Protein AF-A0A6L8E395-F1 (afdb_monomer)

pLDDT: mean 80.88, std 14.58, range [32.56, 96.19]

Radius of gyration: 16.41 Å; Cα contacts (8 Å, |Δi|>4): 154; chains: 1; bounding box: 42×32×49 Å

Structure (mmCIF, N/CA/C/O backbone):
data_AF-A0A6L8E395-F1
#
_entry.id   AF-A0A6L8E395-F1
#
loop_
_atom_site.group_PDB
_atom_site.id
_atom_site.type_symbol
_atom_site.label_atom_id
_atom_site.label_alt_id
_atom_site.label_comp_id
_atom_site.label_asym_id
_atom_site.label_entity_id
_atom_site.label_seq_id
_atom_site.pdbx_PDB_ins_code
_atom_site.Cartn_x
_atom_site.Cartn_y
_atom_site.Cartn_z
_atom_site.occupancy
_atom_site.B_iso_or_equiv
_atom_site.auth_seq_id
_atom_site.auth_comp_id
_atom_site.auth_asym_id
_atom_site.auth_atom_id
_atom_site.pdbx_PDB_model_num
ATOM 1 N N . PRO A 1 1 ? 27.568 14.672 13.774 1.00 32.56 1 PRO A N 1
ATOM 2 C CA . PRO A 1 1 ? 26.877 13.865 12.741 1.00 32.56 1 PRO A CA 1
ATOM 3 C C . PRO A 1 1 ? 26.449 12.512 13.327 1.00 32.56 1 PRO A C 1
ATOM 5 O O . PRO A 1 1 ? 27.322 11.692 13.601 1.00 32.56 1 PRO A O 1
ATOM 8 N N . PRO A 1 2 ? 25.160 12.290 13.628 1.00 37.56 2 PRO A N 1
ATOM 9 C CA . PRO A 1 2 ? 24.762 11.017 14.197 1.00 37.56 2 PRO A CA 1
ATOM 10 C C . PRO A 1 2 ? 24.833 9.960 13.093 1.00 37.56 2 PRO A C 1
ATOM 12 O O . PRO A 1 2 ? 24.268 10.112 12.010 1.00 37.56 2 PRO A O 1
ATOM 15 N N . THR A 1 3 ? 25.602 8.919 13.366 1.00 42.56 3 THR A N 1
ATOM 16 C CA . THR A 1 3 ? 25.655 7.666 12.623 1.00 42.56 3 THR A CA 1
ATOM 17 C C . THR A 1 3 ? 24.255 7.053 12.607 1.00 42.56 3 THR A C 1
ATOM 19 O O . THR A 1 3 ? 23.791 6.568 13.637 1.00 42.56 3 THR A O 1
ATOM 22 N N . ARG A 1 4 ? 23.561 7.139 11.464 1.00 47.88 4 ARG A N 1
ATOM 23 C CA . ARG A 1 4 ? 22.271 6.477 11.228 1.00 47.88 4 ARG A CA 1
ATOM 24 C C . ARG A 1 4 ? 22.486 4.966 11.262 1.00 47.88 4 ARG A C 1
ATOM 26 O O . ARG A 1 4 ? 23.196 4.424 10.417 1.00 47.88 4 ARG A O 1
ATOM 33 N N . ASP A 1 5 ? 21.910 4.308 12.257 1.00 45.28 5 ASP A N 1
ATOM 34 C CA . ASP A 1 5 ? 21.864 2.854 12.336 1.00 45.28 5 ASP A CA 1
ATOM 35 C C . ASP A 1 5 ? 20.868 2.336 11.283 1.00 45.28 5 ASP A C 1
ATOM 37 O O . ASP A 1 5 ? 19.660 2.347 11.485 1.00 45.28 5 ASP A O 1
ATOM 41 N N . ASN A 1 6 ? 21.388 1.953 10.114 1.00 52.19 6 ASN A N 1
ATOM 42 C CA . ASN A 1 6 ? 20.627 1.398 8.986 1.00 52.19 6 ASN A CA 1
ATOM 43 C C . ASN A 1 6 ? 20.536 -0.142 9.047 1.00 52.19 6 ASN A C 1
ATOM 45 O O . ASN A 1 6 ? 20.296 -0.786 8.025 1.00 52.19 6 ASN A O 1
ATOM 49 N N . SER A 1 7 ? 20.799 -0.776 10.194 1.00 54.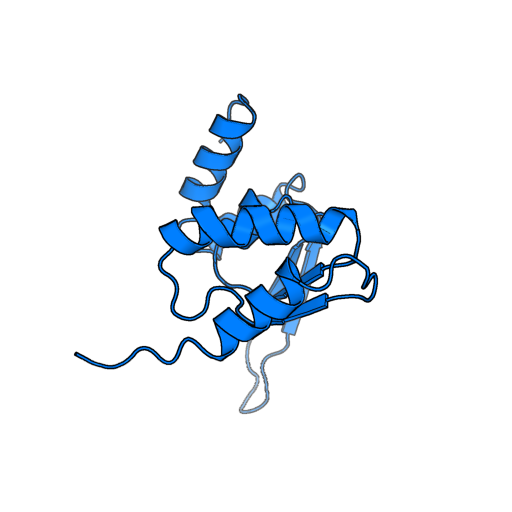97 7 SER A N 1
ATOM 50 C CA . SER A 1 7 ? 20.919 -2.240 10.289 1.00 54.97 7 SER A CA 1
ATOM 51 C C . SER A 1 7 ? 19.643 -2.993 9.892 1.00 54.97 7 SER A C 1
ATOM 53 O O . SER A 1 7 ? 19.741 -3.995 9.181 1.00 54.97 7 SER A O 1
ATOM 55 N N . PHE A 1 8 ? 18.459 -2.493 10.261 1.00 53.94 8 PHE A N 1
ATOM 56 C CA . PHE A 1 8 ? 17.179 -3.142 9.948 1.00 53.94 8 PHE A CA 1
ATOM 57 C C . PHE A 1 8 ? 16.787 -3.000 8.472 1.00 53.94 8 PHE A C 1
ATOM 59 O O . PHE A 1 8 ? 16.450 -3.986 7.817 1.00 53.94 8 PHE A O 1
ATOM 66 N N . VAL A 1 9 ? 16.940 -1.798 7.907 1.00 56.72 9 VAL A N 1
ATOM 67 C CA . VAL A 1 9 ? 16.736 -1.547 6.472 1.00 56.72 9 VAL A CA 1
ATOM 68 C C . VAL A 1 9 ? 17.712 -2.391 5.655 1.00 56.72 9 VAL A C 1
ATOM 70 O O . VAL A 1 9 ? 17.297 -3.125 4.765 1.00 56.72 9 VAL A O 1
ATOM 73 N N . ASN A 1 10 ? 18.997 -2.403 6.018 1.00 58.06 10 ASN A N 1
ATOM 74 C CA . ASN A 1 10 ? 19.994 -3.247 5.359 1.00 58.06 10 ASN A CA 1
ATOM 75 C C . ASN A 1 10 ? 19.679 -4.744 5.480 1.00 58.06 10 ASN A C 1
ATOM 77 O O . ASN A 1 10 ? 20.019 -5.502 4.574 1.00 58.06 10 ASN A O 1
ATOM 81 N N . HIS A 1 11 ? 19.055 -5.190 6.572 1.00 62.44 11 HIS A N 1
ATOM 82 C CA . HIS A 1 11 ? 18.594 -6.569 6.714 1.00 62.44 11 HIS A CA 1
ATOM 83 C C . HIS A 1 11 ? 17.424 -6.866 5.769 1.00 62.44 11 HIS A C 1
ATOM 85 O O . HIS A 1 11 ? 17.476 -7.853 5.042 1.00 62.44 11 HIS A O 1
ATOM 91 N N . CYS A 1 12 ? 16.430 -5.979 5.695 1.00 59.31 12 CYS A N 1
ATOM 92 C CA . CYS A 1 12 ? 15.301 -6.111 4.775 1.00 59.31 12 CYS A CA 1
ATOM 93 C C . CYS A 1 12 ? 15.763 -6.113 3.315 1.00 59.31 12 CYS A C 1
ATOM 95 O O . CYS A 1 12 ? 15.402 -7.018 2.569 1.00 59.31 12 CYS A O 1
ATOM 97 N N . TYR A 1 13 ? 16.635 -5.175 2.930 1.00 61.94 13 TYR A N 1
ATOM 98 C CA . TYR A 1 13 ? 17.270 -5.154 1.610 1.00 61.94 13 TYR A CA 1
ATOM 99 C C . TYR A 1 13 ? 18.037 -6.438 1.332 1.00 61.94 13 TYR A C 1
ATOM 101 O O . TYR A 1 13 ? 17.946 -6.970 0.236 1.00 61.94 13 TYR A O 1
ATOM 109 N N . ARG A 1 14 ? 18.778 -6.968 2.308 1.00 60.22 14 ARG A N 1
ATOM 110 C CA . ARG A 1 14 ? 19.539 -8.208 2.136 1.00 60.22 14 ARG A CA 1
ATOM 111 C C . ARG A 1 14 ? 18.618 -9.407 1.904 1.00 60.22 14 ARG A C 1
ATOM 113 O O . ARG A 1 14 ? 18.845 -10.152 0.961 1.00 60.22 14 ARG A O 1
ATOM 120 N N . THR A 1 15 ? 17.566 -9.557 2.701 1.00 61.16 15 THR A N 1
ATOM 121 C CA . THR A 1 15 ? 16.565 -10.628 2.549 1.00 61.16 15 THR A CA 1
ATOM 122 C C . THR A 1 15 ? 15.751 -10.482 1.256 1.00 61.16 15 THR A C 1
ATOM 124 O O . THR A 1 15 ? 15.315 -11.463 0.651 1.00 61.16 15 THR A O 1
ATOM 127 N N . LEU A 1 16 ? 15.530 -9.249 0.804 1.00 62.22 16 LEU A N 1
ATOM 128 C CA . LEU A 1 16 ? 14.786 -8.964 -0.419 1.00 62.22 16 LEU A CA 1
ATOM 129 C C . LEU A 1 16 ? 15.627 -9.129 -1.688 1.00 62.22 16 LEU A C 1
ATOM 131 O O . LEU A 1 16 ? 15.119 -9.672 -2.664 1.00 62.22 16 LEU A O 1
ATOM 135 N N . ALA A 1 17 ? 16.880 -8.674 -1.666 1.00 60.22 17 ALA A N 1
ATOM 136 C CA . ALA A 1 17 ? 17.750 -8.570 -2.835 1.00 60.22 17 ALA A CA 1
ATOM 137 C C . ALA A 1 17 ? 18.743 -9.730 -2.998 1.00 60.22 17 ALA A C 1
ATOM 139 O O . ALA A 1 17 ? 19.290 -9.880 -4.085 1.00 60.22 17 ALA A O 1
ATOM 140 N N . LEU A 1 18 ? 19.026 -10.518 -1.951 1.00 56.47 18 LEU A N 1
ATOM 141 C CA . LEU A 1 18 ? 19.954 -11.658 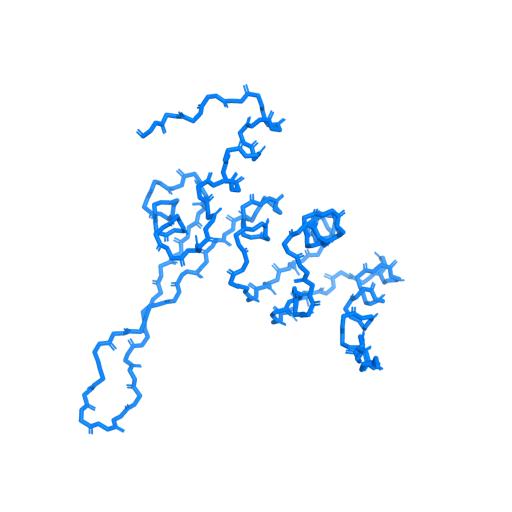-2.046 1.00 56.47 18 LEU A CA 1
ATOM 142 C C . LEU A 1 18 ? 19.265 -13.025 -2.060 1.00 56.47 18 LEU A C 1
ATOM 144 O O . LEU A 1 18 ? 19.916 -14.005 -2.406 1.00 56.47 18 LEU A O 1
ATOM 148 N N . ASP A 1 19 ? 17.985 -13.101 -1.694 1.00 64.38 19 ASP A N 1
ATOM 149 C CA . ASP A 1 19 ? 17.260 -14.368 -1.539 1.00 64.38 19 ASP A CA 1
ATOM 150 C C . ASP A 1 19 ? 16.232 -14.538 -2.668 1.00 64.38 19 ASP A C 1
ATOM 152 O O . ASP A 1 19 ? 15.016 -14.450 -2.464 1.00 64.38 19 ASP A O 1
ATOM 156 N N . ASP A 1 20 ? 16.727 -14.665 -3.903 1.00 63.47 20 ASP A N 1
ATOM 157 C CA . ASP A 1 20 ? 15.894 -14.812 -5.108 1.00 63.47 20 ASP A CA 1
ATOM 158 C C . ASP A 1 20 ? 15.230 -16.190 -5.232 1.00 63.47 20 ASP A C 1
ATOM 160 O O . ASP A 1 20 ? 14.159 -16.283 -5.832 1.00 63.47 20 ASP A O 1
ATOM 164 N N . ASP A 1 21 ? 15.781 -17.212 -4.574 1.00 68.31 21 ASP A N 1
ATOM 165 C CA . ASP A 1 21 ? 15.241 -18.579 -4.568 1.00 68.31 21 ASP A CA 1
ATOM 166 C C . ASP A 1 21 ? 14.256 -18.854 -3.409 1.00 68.31 21 ASP A C 1
ATOM 168 O O . ASP A 1 21 ? 13.663 -19.930 -3.352 1.00 68.31 21 ASP A O 1
ATOM 172 N N . ASP A 1 22 ? 14.055 -17.906 -2.484 1.00 73.69 22 ASP A N 1
ATOM 173 C CA . ASP A 1 22 ? 13.110 -18.059 -1.366 1.00 73.69 22 ASP A CA 1
ATOM 174 C C . ASP A 1 22 ? 11.699 -17.582 -1.756 1.00 73.69 22 ASP A C 1
ATOM 176 O O . ASP A 1 22 ? 11.457 -16.386 -1.962 1.00 73.69 22 ASP A O 1
ATOM 180 N N . ASP A 1 23 ? 10.757 -18.519 -1.847 1.00 81.94 23 ASP A N 1
ATOM 181 C CA . ASP A 1 23 ? 9.354 -18.303 -2.215 1.00 81.94 23 ASP A CA 1
ATOM 182 C C . ASP A 1 23 ? 8.418 -18.135 -1.004 1.00 81.94 23 ASP A C 1
ATOM 184 O O . ASP A 1 23 ? 7.214 -17.893 -1.161 1.00 81.94 23 ASP A O 1
ATOM 188 N N . ARG A 1 24 ? 8.953 -18.222 0.221 1.00 87.25 24 ARG A N 1
ATOM 189 C CA . ARG A 1 24 ? 8.150 -18.125 1.442 1.00 87.25 24 ARG A CA 1
ATOM 190 C C . ARG A 1 24 ? 7.514 -16.737 1.590 1.00 87.25 24 ARG A C 1
ATOM 192 O O . ARG A 1 24 ? 8.104 -15.734 1.173 1.00 87.25 24 ARG A O 1
ATOM 199 N N . PRO A 1 25 ? 6.333 -16.646 2.238 1.00 90.25 25 PRO A N 1
ATOM 200 C CA . PRO A 1 25 ? 5.696 -15.366 2.513 1.00 90.25 25 PRO A CA 1
ATOM 201 C C . PRO A 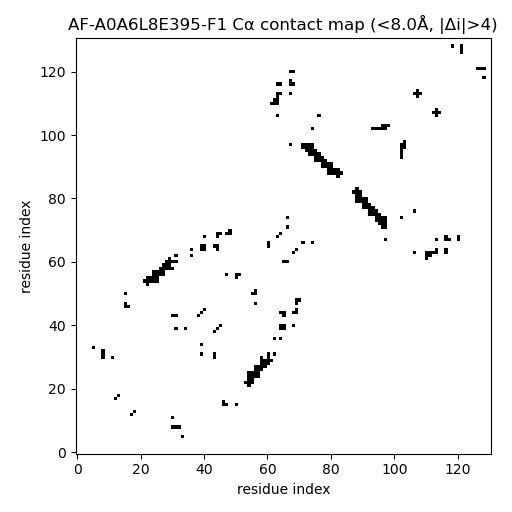1 25 ? 6.612 -14.431 3.305 1.00 90.25 25 PRO A C 1
ATOM 203 O O . PRO A 1 25 ? 7.152 -14.804 4.348 1.00 90.25 25 PRO A O 1
ATOM 206 N N . LEU A 1 26 ? 6.743 -13.198 2.827 1.00 89.81 26 LEU A N 1
ATOM 207 C CA . LEU A 1 26 ? 7.451 -12.130 3.513 1.00 89.81 26 LEU A CA 1
ATOM 208 C C . LEU A 1 26 ? 6.447 -11.270 4.277 1.00 89.81 26 LEU A C 1
ATOM 210 O O . LEU A 1 26 ? 5.550 -10.689 3.669 1.00 89.81 26 LEU A O 1
ATOM 214 N N . VAL A 1 27 ? 6.628 -11.153 5.591 1.00 91.62 27 VAL A N 1
ATOM 215 C CA . VAL A 1 27 ? 5.877 -10.218 6.436 1.00 91.62 27 VAL A CA 1
ATOM 216 C C . VAL A 1 27 ? 6.839 -9.156 6.947 1.00 91.62 27 VAL A C 1
ATOM 218 O O . VAL A 1 27 ? 7.843 -9.496 7.571 1.00 91.62 27 VAL A O 1
ATOM 221 N N . ILE A 1 28 ? 6.553 -7.887 6.669 1.00 89.69 28 ILE A N 1
ATOM 222 C CA . ILE A 1 28 ? 7.426 -6.768 7.026 1.00 89.69 28 ILE A CA 1
ATOM 223 C C . ILE A 1 28 ? 6.623 -5.611 7.620 1.00 89.69 28 ILE A C 1
ATOM 225 O O . ILE A 1 28 ? 5.560 -5.255 7.114 1.00 89.69 28 ILE A O 1
ATOM 229 N N . ASP A 1 29 ? 7.134 -5.030 8.697 1.00 91.12 29 ASP A N 1
ATOM 230 C CA . ASP A 1 29 ? 6.546 -3.867 9.357 1.00 91.12 29 ASP A CA 1
ATOM 231 C C . ASP A 1 29 ? 7.477 -2.671 9.167 1.00 91.12 29 ASP A C 1
ATOM 233 O O . ASP A 1 29 ? 8.685 -2.798 9.366 1.00 91.12 29 ASP A O 1
ATOM 237 N N . GLN A 1 30 ? 6.916 -1.552 8.714 1.00 91.31 30 GLN A N 1
ATOM 238 C CA . GLN A 1 30 ? 7.612 -0.291 8.459 1.00 91.31 30 GLN A CA 1
ATOM 239 C C . GLN A 1 30 ? 8.921 -0.443 7.657 1.00 91.31 30 GLN A C 1
ATOM 241 O O . GLN A 1 30 ? 9.972 0.032 8.089 1.00 91.31 30 GLN A O 1
ATOM 246 N N . PRO A 1 31 ? 8.902 -1.059 6.456 1.00 89.94 31 PRO A N 1
ATOM 247 C CA . PRO A 1 31 ? 10.107 -1.172 5.628 1.00 89.94 31 PRO A CA 1
ATOM 248 C C . PRO A 1 31 ? 10.741 0.183 5.264 1.00 89.94 31 PRO A C 1
ATOM 250 O O . PRO A 1 31 ? 11.918 0.236 4.920 1.00 89.94 31 PRO A O 1
ATOM 253 N N . GLU A 1 32 ? 9.963 1.265 5.320 1.00 90.62 32 GLU A N 1
ATOM 254 C CA . GLU A 1 32 ? 10.373 2.644 5.059 1.00 90.62 32 GLU A CA 1
ATOM 255 C C . GLU A 1 32 ? 11.102 3.342 6.214 1.00 90.62 32 GLU A C 1
ATOM 257 O O . GLU A 1 32 ? 11.481 4.506 6.063 1.00 90.62 32 GLU A O 1
ATOM 262 N N . GLU A 1 33 ? 11.239 2.708 7.380 1.00 88.25 33 GLU A N 1
ATOM 263 C CA . GLU A 1 33 ? 11.759 3.379 8.569 1.00 88.25 33 GLU A CA 1
ATOM 264 C C . GLU A 1 33 ? 13.118 4.047 8.284 1.00 88.25 33 GLU A C 1
ATOM 266 O O . GLU A 1 33 ? 14.024 3.450 7.704 1.00 88.25 33 GLU A O 1
ATOM 271 N N . ASN A 1 34 ? 13.270 5.307 8.703 1.00 84.56 34 ASN A N 1
ATOM 272 C CA . ASN A 1 34 ? 14.471 6.132 8.501 1.00 84.56 34 ASN A CA 1
ATOM 273 C C . ASN A 1 34 ? 14.785 6.547 7.047 1.00 84.56 34 ASN A C 1
ATOM 275 O O . ASN A 1 34 ? 15.801 7.218 6.823 1.00 84.56 34 ASN A O 1
ATOM 279 N N . LEU A 1 35 ? 13.920 6.229 6.078 1.00 85.19 35 LEU A N 1
ATOM 280 C CA . LEU A 1 35 ? 14.023 6.697 4.695 1.00 85.19 35 LEU A CA 1
ATOM 281 C C . LEU A 1 35 ? 13.113 7.903 4.448 1.00 85.19 35 LEU A C 1
ATOM 283 O O . LEU A 1 35 ? 11.993 7.992 4.950 1.00 85.19 35 LEU A O 1
ATOM 287 N N . ASP A 1 36 ? 13.593 8.854 3.649 1.00 86.50 36 ASP A N 1
ATOM 288 C CA . ASP A 1 36 ? 12.745 9.937 3.163 1.00 86.50 36 ASP A CA 1
ATOM 289 C C . ASP A 1 36 ? 11.802 9.433 2.046 1.00 86.50 36 ASP A C 1
ATOM 291 O O . ASP A 1 36 ? 12.091 8.424 1.392 1.00 86.50 36 ASP A O 1
ATOM 295 N N . PRO A 1 37 ? 10.673 10.120 1.782 1.00 82.31 37 PRO A N 1
ATOM 296 C CA . PRO A 1 37 ? 9.685 9.654 0.809 1.00 82.31 37 PRO A CA 1
ATOM 297 C C . PRO A 1 37 ? 10.221 9.423 -0.610 1.00 82.31 37 PRO A C 1
ATOM 299 O O . PRO A 1 37 ? 9.649 8.593 -1.321 1.00 82.31 37 PRO A O 1
ATOM 302 N N . GLN A 1 38 ? 11.273 10.141 -1.026 1.00 85.44 38 GLN A N 1
ATOM 303 C CA . GLN A 1 38 ? 11.881 9.973 -2.346 1.00 85.44 38 GLN A CA 1
ATOM 304 C C . GLN A 1 38 ? 12.675 8.665 -2.396 1.00 85.44 38 GLN A C 1
ATOM 306 O O . GLN A 1 38 ? 12.438 7.855 -3.285 1.00 85.44 38 GLN A O 1
ATOM 311 N N . SER A 1 39 ? 13.514 8.406 -1.390 1.00 87.56 39 SER A N 1
ATOM 312 C CA . SER A 1 39 ? 14.263 7.145 -1.267 1.00 87.56 39 SER A CA 1
ATOM 313 C C . SER A 1 39 ? 13.335 5.922 -1.214 1.00 87.56 39 SER A C 1
ATOM 315 O O . SER A 1 39 ? 13.589 4.906 -1.858 1.00 87.56 39 SER A O 1
ATOM 317 N N . VAL A 1 40 ? 12.197 6.027 -0.517 1.00 88.75 40 VAL A N 1
ATOM 318 C CA . VAL A 1 40 ? 11.173 4.964 -0.506 1.00 88.75 40 VAL A CA 1
ATOM 319 C C . VAL A 1 40 ? 10.631 4.685 -1.910 1.00 88.75 40 VAL A C 1
ATOM 321 O O . VAL A 1 40 ? 10.456 3.527 -2.290 1.00 88.75 40 VAL A O 1
ATOM 324 N N . PHE A 1 41 ? 10.347 5.735 -2.682 1.00 87.94 41 PHE A N 1
ATOM 325 C CA . PHE A 1 41 ? 9.835 5.590 -4.041 1.00 87.94 41 PHE A CA 1
ATOM 326 C C . PHE A 1 41 ? 10.888 5.018 -4.997 1.00 87.94 41 PHE A C 1
ATOM 328 O O . PHE A 1 41 ? 10.573 4.116 -5.770 1.00 87.94 41 PHE A O 1
ATOM 335 N N . ASP A 1 42 ? 12.120 5.519 -4.941 1.00 87.62 42 ASP A N 1
ATOM 336 C CA . ASP A 1 42 ? 13.168 5.153 -5.894 1.00 87.62 42 ASP A CA 1
ATOM 337 C C . ASP A 1 42 ? 13.753 3.761 -5.626 1.00 87.62 42 ASP A C 1
ATOM 339 O O . ASP A 1 42 ? 14.121 3.062 -6.570 1.00 87.62 42 ASP A O 1
ATOM 343 N N . GLU A 1 43 ? 13.818 3.332 -4.363 1.00 87.44 43 GLU A N 1
ATOM 344 C CA . GLU A 1 43 ? 14.511 2.095 -4.000 1.00 87.44 43 GLU A CA 1
ATOM 345 C C . GLU A 1 43 ? 13.572 0.971 -3.542 1.00 87.44 43 GLU A C 1
ATOM 347 O O . GLU A 1 43 ? 13.642 -0.143 -4.064 1.00 87.44 43 GLU A O 1
ATOM 352 N N . LEU A 1 44 ? 12.658 1.237 -2.602 1.00 90.19 44 LEU A N 1
ATOM 353 C CA . LEU A 1 44 ? 11.815 0.181 -2.026 1.00 90.19 44 LEU A CA 1
ATOM 354 C C . LEU A 1 44 ? 10.688 -0.257 -2.962 1.00 90.19 44 LEU A C 1
ATOM 356 O O . LEU A 1 44 ? 10.400 -1.452 -3.056 1.00 90.19 44 LEU A O 1
ATOM 360 N N . VAL A 1 45 ? 10.042 0.682 -3.662 1.00 91.38 45 VAL A N 1
ATOM 361 C CA . VAL A 1 45 ? 8.927 0.352 -4.565 1.00 91.38 45 VAL A CA 1
ATOM 362 C C . VAL A 1 45 ? 9.343 -0.670 -5.636 1.00 91.38 45 VAL A C 1
ATOM 364 O O . VAL A 1 45 ? 8.633 -1.673 -5.770 1.00 91.38 45 VAL A O 1
ATOM 367 N N . PRO A 1 46 ? 10.467 -0.508 -6.369 1.00 90.31 46 PRO A N 1
ATOM 368 C CA . PRO A 1 46 ? 10.923 -1.517 -7.326 1.00 90.31 46 PRO A CA 1
ATOM 369 C C . PRO A 1 46 ? 11.195 -2.880 -6.686 1.00 90.31 46 PRO A C 1
ATOM 371 O O . PRO A 1 46 ? 10.790 -3.902 -7.240 1.00 90.31 46 PRO A O 1
ATOM 374 N N . ILE A 1 47 ? 11.828 -2.901 -5.508 1.00 89.00 47 ILE A N 1
ATOM 375 C CA . ILE A 1 47 ? 12.181 -4.137 -4.799 1.00 89.00 47 ILE A CA 1
ATOM 376 C C . ILE A 1 47 ? 10.922 -4.922 -4.421 1.00 89.00 47 ILE A C 1
ATOM 378 O O . ILE A 1 47 ? 10.824 -6.112 -4.722 1.00 89.00 47 ILE A O 1
ATOM 382 N N . PHE A 1 48 ? 9.933 -4.269 -3.807 1.00 90.94 48 PHE A N 1
ATOM 383 C CA . PHE A 1 48 ? 8.686 -4.938 -3.432 1.00 90.94 48 PHE A CA 1
ATOM 384 C C . PHE A 1 48 ? 7.862 -5.352 -4.647 1.00 90.94 48 PHE A C 1
ATOM 386 O O . PHE A 1 48 ? 7.294 -6.443 -4.642 1.00 90.94 48 PHE A O 1
ATOM 393 N N . THR A 1 49 ? 7.848 -4.530 -5.701 1.00 90.81 49 THR A N 1
ATOM 394 C CA . THR A 1 49 ? 7.170 -4.866 -6.962 1.00 90.81 49 THR A CA 1
ATOM 395 C C . THR A 1 49 ? 7.778 -6.118 -7.593 1.00 90.81 49 THR A C 1
ATOM 397 O O . THR A 1 49 ? 7.039 -6.974 -8.064 1.00 90.81 49 THR A O 1
ATOM 400 N N . ALA A 1 50 ? 9.105 -6.274 -7.561 1.00 88.81 50 ALA A N 1
ATOM 401 C CA . ALA A 1 50 ? 9.769 -7.486 -8.030 1.00 88.81 50 ALA A CA 1
ATOM 402 C C . ALA A 1 50 ? 9.469 -8.685 -7.112 1.00 88.81 50 ALA A C 1
ATOM 404 O O . ALA A 1 50 ? 9.036 -9.737 -7.585 1.00 88.81 50 ALA A O 1
ATOM 405 N N . ALA A 1 51 ? 9.620 -8.519 -5.795 1.00 88.88 51 ALA A N 1
ATOM 406 C CA . ALA A 1 51 ? 9.400 -9.584 -4.818 1.00 88.88 51 ALA A CA 1
ATOM 407 C C . ALA A 1 51 ? 7.976 -10.164 -4.877 1.00 88.88 51 ALA A C 1
ATOM 409 O O . ALA A 1 51 ? 7.818 -11.386 -4.847 1.00 88.88 51 ALA A O 1
ATOM 410 N N . LYS A 1 52 ? 6.944 -9.319 -5.033 1.00 89.88 52 LYS A N 1
ATOM 411 C CA . LYS A 1 52 ? 5.545 -9.775 -5.084 1.00 89.88 52 LYS A CA 1
ATOM 412 C C . LYS A 1 52 ? 5.199 -10.628 -6.310 1.00 89.88 52 LYS A C 1
ATOM 414 O O . LYS A 1 52 ? 4.165 -11.285 -6.312 1.00 89.88 52 LYS A O 1
ATOM 419 N N . THR A 1 53 ? 6.036 -10.626 -7.354 1.00 90.44 53 THR A N 1
ATOM 420 C CA . THR A 1 53 ? 5.826 -11.486 -8.536 1.00 90.44 53 THR A CA 1
ATOM 421 C C . THR A 1 53 ? 6.220 -12.941 -8.297 1.00 90.44 53 THR A C 1
ATOM 423 O O . THR A 1 53 ? 5.758 -13.815 -9.028 1.00 90.44 53 THR A O 1
ATOM 426 N N . ARG A 1 54 ? 7.050 -13.206 -7.278 1.00 88.19 54 ARG A N 1
ATOM 427 C CA . ARG A 1 54 ? 7.557 -14.549 -6.952 1.00 88.19 54 ARG A CA 1
ATOM 428 C C . ARG A 1 54 ? 7.079 -15.095 -5.609 1.00 88.19 54 ARG A C 1
ATOM 430 O O . ARG A 1 54 ? 6.957 -16.304 -5.472 1.00 88.19 54 ARG A O 1
ATOM 437 N N . ARG A 1 55 ? 6.806 -14.230 -4.627 1.00 90.06 55 ARG A N 1
ATOM 438 C CA . ARG A 1 55 ? 6.370 -14.615 -3.274 1.00 90.06 55 ARG A CA 1
ATOM 4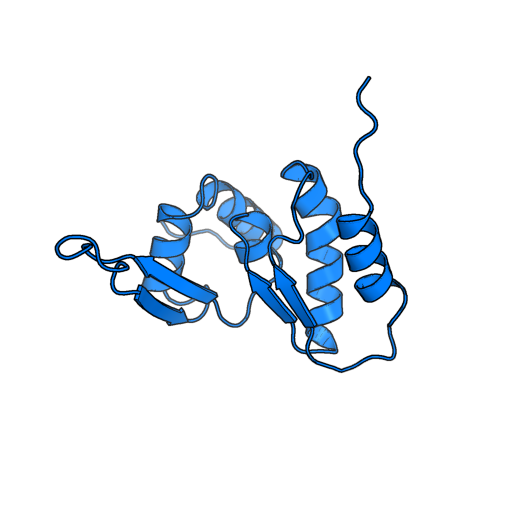39 C C . ARG A 1 55 ? 5.281 -13.691 -2.753 1.00 90.06 55 ARG A C 1
ATOM 441 O O . ARG A 1 55 ? 5.173 -12.545 -3.180 1.00 90.06 55 ARG A O 1
ATOM 448 N N . GLN A 1 56 ? 4.497 -14.164 -1.789 1.00 93.31 56 GLN A N 1
ATOM 449 C CA . GLN A 1 56 ? 3.524 -13.311 -1.109 1.00 93.31 56 GLN A CA 1
ATOM 450 C C . GLN A 1 56 ? 4.249 -12.279 -0.235 1.00 93.31 56 GLN A C 1
ATOM 452 O O . GLN A 1 56 ? 5.110 -12.641 0.564 1.00 93.31 56 GLN A O 1
ATOM 457 N N . VAL A 1 57 ? 3.876 -11.005 -0.361 1.00 93.31 57 VAL A N 1
ATOM 458 C CA . VAL A 1 57 ? 4.392 -9.912 0.473 1.00 93.31 57 VAL A CA 1
ATOM 459 C C . VAL A 1 57 ? 3.234 -9.314 1.264 1.00 93.31 57 VAL A C 1
ATOM 461 O O . VAL A 1 57 ? 2.26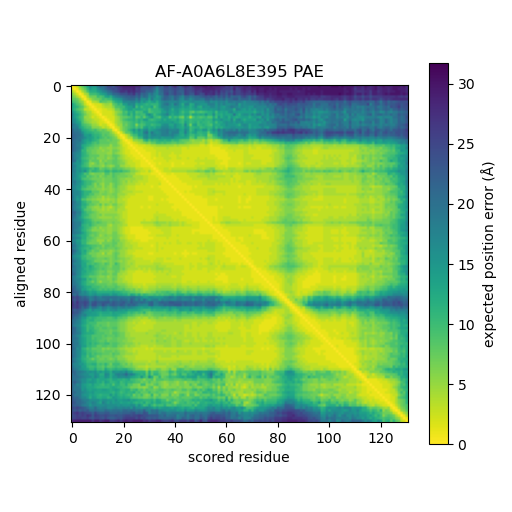0 -8.839 0.684 1.00 93.31 57 VAL A O 1
ATOM 464 N N . VAL A 1 58 ? 3.346 -9.334 2.589 1.00 95.06 58 VAL A N 1
ATOM 465 C CA . VAL A 1 58 ? 2.440 -8.660 3.519 1.00 95.06 58 VAL A CA 1
ATOM 466 C C . VAL A 1 58 ? 3.229 -7.563 4.209 1.00 95.06 58 VAL A C 1
ATOM 468 O O . VAL A 1 58 ? 4.227 -7.829 4.875 1.00 95.06 58 VAL A O 1
ATOM 471 N N . MET A 1 59 ? 2.791 -6.325 4.037 1.00 94.00 59 MET A N 1
ATOM 472 C CA . MET A 1 59 ? 3.505 -5.166 4.547 1.00 94.00 59 MET A CA 1
ATOM 473 C C . MET A 1 59 ? 2.589 -4.265 5.363 1.00 94.00 59 MET A C 1
ATOM 475 O O . MET A 1 59 ? 1.471 -3.963 4.947 1.00 94.00 59 MET A O 1
ATOM 479 N N . VAL A 1 60 ? 3.083 -3.833 6.519 1.00 94.62 60 VAL A N 1
ATOM 480 C CA . VAL A 1 60 ? 2.454 -2.812 7.356 1.00 94.62 60 VAL A CA 1
ATOM 481 C C . VAL A 1 60 ? 3.226 -1.520 7.137 1.00 94.62 60 VAL A C 1
ATOM 483 O O . VAL A 1 60 ? 4.439 -1.473 7.311 1.00 94.62 60 VAL A O 1
ATOM 486 N N . THR A 1 61 ? 2.542 -0.483 6.668 1.00 92.56 61 THR A N 1
ATOM 487 C CA . THR A 1 61 ? 3.178 0.781 6.294 1.00 92.56 61 THR A CA 1
ATOM 488 C C . THR A 1 61 ? 2.203 1.934 6.470 1.00 92.56 61 THR A C 1
ATOM 490 O O . THR A 1 61 ? 0.988 1.769 6.349 1.00 92.56 61 THR A O 1
ATOM 493 N N . HIS A 1 62 ? 2.754 3.113 6.735 1.00 90.81 62 HIS A N 1
ATOM 494 C CA . HIS A 1 62 ? 2.027 4.381 6.726 1.00 90.81 62 HIS A CA 1
ATOM 495 C C . HIS A 1 62 ? 2.458 5.266 5.546 1.00 90.81 62 HIS A C 1
ATOM 497 O O . HIS A 1 62 ? 2.046 6.421 5.445 1.00 90.81 62 HIS A O 1
ATOM 503 N N . ASN A 1 63 ? 3.289 4.742 4.639 1.00 90.00 63 ASN A N 1
ATOM 504 C CA . ASN A 1 63 ? 3.822 5.494 3.517 1.00 90.00 63 ASN A CA 1
ATOM 505 C C . ASN A 1 63 ? 2.941 5.322 2.262 1.00 90.00 63 ASN A C 1
ATOM 507 O O . ASN A 1 63 ? 2.837 4.211 1.726 1.00 90.00 63 ASN A O 1
ATOM 511 N N . PRO A 1 64 ? 2.355 6.407 1.716 1.00 89.12 64 PRO A N 1
ATOM 512 C CA . PRO A 1 64 ? 1.506 6.325 0.528 1.00 89.12 64 PRO A CA 1
ATOM 513 C C . PRO A 1 64 ? 2.241 5.805 -0.707 1.00 89.12 64 PRO A C 1
ATOM 515 O O . PRO A 1 64 ? 1.614 5.176 -1.557 1.00 89.12 64 PRO A O 1
ATOM 518 N N . ASN A 1 65 ? 3.557 6.020 -0.825 1.00 89.88 65 ASN A N 1
ATOM 519 C CA . ASN A 1 65 ? 4.310 5.529 -1.976 1.00 89.88 65 ASN A CA 1
ATOM 520 C C . ASN A 1 65 ? 4.338 4.002 -2.008 1.00 89.88 65 ASN A C 1
ATOM 522 O O . ASN A 1 65 ? 4.197 3.424 -3.083 1.00 89.88 65 ASN A O 1
ATOM 526 N N . LEU A 1 66 ? 4.449 3.350 -0.852 1.00 91.75 66 LEU A N 1
ATOM 527 C CA . LEU A 1 66 ? 4.417 1.896 -0.773 1.00 91.75 66 LEU A CA 1
ATOM 528 C C . LEU A 1 66 ? 3.016 1.351 -1.027 1.00 91.75 66 LEU A C 1
ATOM 530 O O . LEU A 1 66 ? 2.870 0.428 -1.817 1.00 91.75 66 LEU A O 1
ATOM 534 N N . VAL A 1 67 ? 1.977 1.955 -0.451 1.00 91.19 67 VAL A N 1
ATOM 535 C CA . VAL A 1 67 ? 0.591 1.499 -0.656 1.00 91.19 67 VAL A CA 1
ATOM 536 C C . VAL A 1 67 ? 0.144 1.662 -2.113 1.00 91.19 67 VAL A C 1
ATOM 538 O O . VAL A 1 67 ? -0.513 0.783 -2.668 1.00 91.19 67 VAL A O 1
ATOM 541 N N . ILE A 1 68 ? 0.503 2.777 -2.754 1.00 89.50 68 ILE A N 1
ATOM 542 C CA . ILE A 1 68 ? -0.029 3.148 -4.071 1.00 89.50 68 ILE A CA 1
ATOM 543 C C . ILE A 1 68 ? 0.871 2.676 -5.213 1.00 89.50 68 ILE A C 1
ATOM 545 O O . ILE A 1 68 ? 0.353 2.261 -6.248 1.00 89.50 68 ILE A O 1
ATOM 549 N N . ASN A 1 69 ? 2.201 2.730 -5.080 1.00 89.69 69 ASN A N 1
ATOM 550 C CA . ASN A 1 69 ? 3.100 2.514 -6.223 1.00 89.69 69 ASN A CA 1
ATOM 551 C C . ASN A 1 69 ? 3.650 1.090 -6.352 1.00 89.69 69 ASN A C 1
ATOM 553 O O . ASN A 1 69 ? 4.176 0.780 -7.423 1.00 89.69 69 ASN A O 1
ATOM 557 N N . THR A 1 70 ? 3.469 0.233 -5.339 1.00 87.94 70 THR A N 1
ATOM 558 C CA . THR A 1 70 ? 3.826 -1.204 -5.385 1.00 87.94 70 THR A CA 1
ATOM 559 C C . THR A 1 70 ? 2.763 -2.082 -6.052 1.00 87.94 70 THR A C 1
ATOM 561 O O . THR A 1 70 ? 2.907 -3.303 -6.095 1.00 87.94 70 THR A O 1
ATOM 564 N N . ASP A 1 71 ? 1.685 -1.476 -6.567 1.00 86.50 71 ASP A N 1
ATOM 565 C CA . ASP A 1 71 ? 0.558 -2.201 -7.161 1.00 86.50 71 ASP A CA 1
ATOM 566 C C . ASP A 1 71 ? -0.061 -3.218 -6.183 1.00 86.50 71 ASP A C 1
ATOM 568 O O . ASP A 1 71 ? -0.308 -4.358 -6.560 1.00 86.50 71 ASP A O 1
ATOM 572 N N . ALA A 1 72 ? -0.288 -2.839 -4.919 1.00 90.06 72 ALA A N 1
ATOM 573 C CA . ALA A 1 72 ? -0.861 -3.730 -3.906 1.00 90.06 72 ALA A CA 1
ATOM 574 C C . ALA A 1 72 ? -2.172 -4.390 -4.384 1.00 90.06 72 ALA A C 1
ATOM 576 O O . ALA A 1 72 ? -3.117 -3.699 -4.774 1.00 90.06 72 ALA A O 1
ATOM 577 N N . ASP A 1 73 ? -2.233 -5.727 -4.330 1.00 91.88 73 ASP A N 1
ATOM 578 C CA . ASP A 1 73 ? -3.409 -6.494 -4.781 1.00 91.88 73 ASP A CA 1
ATOM 579 C C . ASP A 1 73 ? -4.576 -6.360 -3.796 1.00 91.88 73 ASP A C 1
ATOM 581 O O . ASP A 1 73 ? -5.746 -6.350 -4.177 1.00 91.88 73 ASP A O 1
ATOM 585 N N . GLN A 1 74 ? -4.246 -6.235 -2.511 1.00 94.94 74 GLN A N 1
ATOM 586 C CA . GLN A 1 74 ? -5.196 -6.039 -1.433 1.00 94.94 74 GLN A CA 1
ATOM 587 C C . GLN A 1 74 ? -4.625 -5.046 -0.427 1.00 94.94 74 GLN A C 1
ATOM 589 O O . GLN A 1 74 ? -3.488 -5.170 0.021 1.00 94.94 74 GLN A O 1
ATOM 594 N N . ILE A 1 75 ? -5.448 -4.079 -0.050 1.00 95.56 75 ILE A N 1
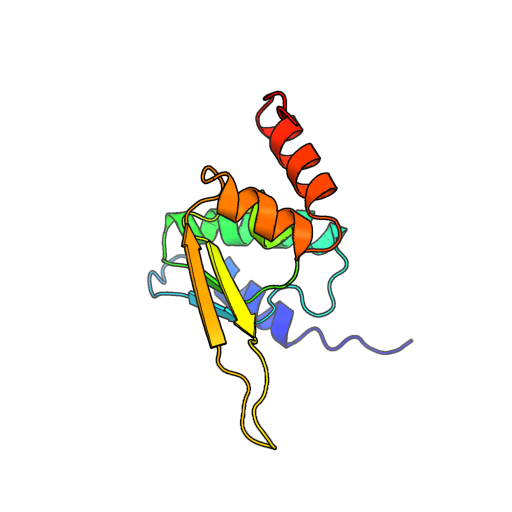ATOM 595 C CA . ILE A 1 75 ? -5.182 -3.130 1.022 1.00 95.56 75 ILE A CA 1
ATOM 596 C C . ILE A 1 75 ? -6.103 -3.492 2.175 1.00 95.56 75 ILE A C 1
ATOM 598 O O . ILE A 1 75 ? -7.299 -3.694 1.964 1.00 95.56 75 ILE A O 1
ATOM 602 N N . VAL A 1 76 ? -5.546 -3.572 3.382 1.00 96.19 76 VAL A N 1
ATOM 603 C CA . VAL A 1 76 ? -6.294 -3.781 4.623 1.00 96.19 76 VAL A CA 1
ATOM 604 C C . VAL A 1 76 ? -6.124 -2.541 5.487 1.00 96.19 76 VAL A C 1
ATOM 606 O O . VAL A 1 76 ? -5.032 -2.243 5.958 1.00 96.19 76 VAL A O 1
ATOM 609 N N . ILE A 1 77 ? -7.216 -1.813 5.679 1.00 95.00 77 ILE A N 1
ATOM 610 C CA . ILE A 1 77 ? -7.268 -0.601 6.488 1.00 95.00 77 ILE A CA 1
ATOM 611 C C . ILE A 1 77 ? -7.737 -0.996 7.880 1.00 95.00 77 ILE A C 1
ATOM 613 O O . ILE A 1 77 ? -8.807 -1.588 8.018 1.00 95.00 77 ILE A O 1
ATOM 617 N N . ALA A 1 78 ? -6.940 -0.674 8.894 1.00 93.25 78 ALA A N 1
ATOM 618 C CA . ALA A 1 78 ? -7.304 -0.837 10.293 1.00 93.25 78 ALA A CA 1
ATOM 619 C C . ALA A 1 78 ? -7.793 0.500 10.860 1.00 93.25 78 ALA A C 1
ATOM 621 O O . ALA A 1 78 ? -7.120 1.518 10.721 1.00 93.25 78 ALA A O 1
ATOM 622 N N . GLU A 1 79 ? -8.939 0.488 11.530 1.00 91.56 79 GLU A N 1
ATOM 623 C CA . GLU A 1 79 ? -9.512 1.653 12.199 1.00 91.56 79 GLU A CA 1
ATOM 624 C C . GLU A 1 79 ? -9.707 1.348 13.685 1.00 91.56 79 GLU A C 1
ATOM 626 O O . GLU A 1 79 ? -10.242 0.298 14.055 1.00 91.56 79 GLU A O 1
ATOM 631 N N . ALA A 1 80 ? -9.260 2.263 14.543 1.00 90.62 80 ALA A N 1
ATOM 632 C CA . ALA A 1 80 ? -9.460 2.175 15.980 1.00 90.62 80 ALA A CA 1
ATOM 633 C C . ALA A 1 80 ? -10.751 2.904 16.367 1.00 90.62 80 ALA A C 1
ATOM 635 O O . ALA A 1 80 ? -10.828 4.130 16.322 1.00 90.62 80 ALA A O 1
ATOM 636 N N . GLY A 1 81 ? -11.767 2.135 16.756 1.00 87.69 81 GLY A N 1
ATOM 637 C CA . GLY A 1 81 ? -13.031 2.669 17.247 1.00 87.69 81 GLY A CA 1
ATOM 638 C C . GLY A 1 81 ? -12.928 3.277 18.653 1.00 87.69 81 GLY A C 1
ATOM 639 O O . GLY A 1 81 ? -11.870 3.237 19.287 1.00 87.69 81 GLY A O 1
ATOM 640 N N . PRO A 1 82 ? -14.045 3.804 19.187 1.00 84.94 82 PRO A N 1
ATOM 641 C CA . PRO A 1 82 ? -14.081 4.422 20.507 1.00 84.94 82 PRO A CA 1
ATOM 642 C C . PRO A 1 82 ? -13.552 3.482 21.591 1.00 84.94 82 PRO A C 1
ATOM 644 O O . PRO A 1 82 ? -13.903 2.301 21.627 1.00 84.94 82 PRO A O 1
ATOM 647 N N . GLN A 1 83 ? -12.732 4.022 22.490 1.00 81.19 83 GLN A N 1
ATOM 648 C CA . GLN A 1 83 ? -12.165 3.292 23.617 1.00 81.19 83 GLN A CA 1
ATOM 649 C C . GLN A 1 83 ? -13.128 3.363 24.815 1.00 81.19 83 GLN A C 1
ATOM 651 O O . GLN A 1 83 ? -13.281 4.433 25.410 1.00 81.19 83 GLN A O 1
ATOM 656 N N . PRO A 1 84 ? -13.794 2.265 25.212 1.00 77.06 84 PRO A N 1
ATOM 657 C CA . PRO A 1 84 ? -14.625 2.277 26.404 1.00 77.06 84 PRO A CA 1
ATOM 658 C C . PRO A 1 84 ? -13.722 2.248 27.644 1.00 77.06 84 PRO A C 1
ATOM 660 O O . PRO A 1 84 ? -12.937 1.318 27.817 1.00 77.06 84 PRO A O 1
ATOM 663 N N . GLY A 1 85 ? -13.833 3.271 28.496 1.00 70.19 85 GLY A N 1
ATOM 664 C CA . GLY A 1 85 ? -13.418 3.271 29.908 1.00 70.19 85 GLY A CA 1
ATOM 665 C C . GLY A 1 85 ? -12.145 2.492 30.275 1.00 70.19 85 GLY A C 1
ATOM 666 O O . GLY A 1 85 ? -12.205 1.637 31.152 1.00 70.19 85 GLY A O 1
ATOM 667 N N . GLY A 1 86 ? -11.010 2.782 29.627 1.00 76.88 86 GLY A N 1
ATOM 668 C CA . GLY A 1 86 ? -9.692 2.234 29.987 1.00 76.88 86 GLY A CA 1
ATOM 669 C C . GLY A 1 86 ? -9.297 0.901 29.332 1.00 76.88 86 GLY A C 1
ATOM 670 O O . GLY A 1 86 ? -8.184 0.437 29.562 1.00 76.88 86 GLY A O 1
ATOM 671 N N . GLY A 1 87 ? -10.159 0.293 28.508 1.00 81.44 87 GLY A N 1
ATOM 672 C CA . GLY A 1 87 ? -9.821 -0.895 27.704 1.00 81.44 87 GLY A CA 1
ATOM 673 C C . GLY A 1 87 ? -9.054 -0.555 26.421 1.00 81.44 87 GLY A C 1
ATOM 674 O O . GLY A 1 87 ? -8.811 0.610 26.148 1.00 81.44 87 GLY A O 1
ATOM 675 N N . LEU A 1 88 ? -8.683 -1.539 25.600 1.00 82.81 88 LEU A N 1
ATOM 676 C CA . LEU A 1 88 ? -8.161 -1.264 24.252 1.00 82.81 88 LEU A CA 1
ATOM 677 C C . LEU A 1 88 ? -9.305 -0.828 23.313 1.00 82.81 88 LEU A C 1
ATOM 679 O O . LEU A 1 88 ? -10.432 -1.310 23.473 1.00 82.81 88 LEU A O 1
ATOM 683 N N . PRO A 1 89 ? -9.054 0.066 22.338 1.00 87.25 89 PRO A N 1
ATOM 684 C CA . PRO A 1 89 ? -10.056 0.422 21.339 1.00 87.25 89 PRO A CA 1
ATOM 685 C C . PRO A 1 89 ? -10.458 -0.807 20.518 1.00 87.25 89 PRO A C 1
ATOM 687 O O . PRO A 1 89 ? -9.640 -1.686 20.232 1.00 87.25 89 PRO A O 1
ATOM 690 N N . ARG A 1 90 ? -11.730 -0.871 20.110 1.00 88.88 90 ARG A N 1
ATOM 691 C CA . ARG A 1 90 ? -12.184 -1.923 19.195 1.00 88.88 90 ARG A CA 1
ATOM 692 C C . ARG A 1 90 ? -11.606 -1.651 17.812 1.00 88.88 90 ARG A C 1
ATOM 694 O O . ARG A 1 90 ? -11.968 -0.656 17.195 1.00 88.88 90 ARG A O 1
ATOM 701 N N . LEU A 1 91 ? -10.761 -2.553 17.322 1.00 91.88 91 LEU A N 1
ATOM 702 C CA . LEU A 1 91 ? -10.254 -2.483 15.957 1.00 91.88 91 LEU A CA 1
ATOM 703 C C . LEU A 1 91 ? -11.293 -3.020 14.970 1.00 91.88 91 LEU A C 1
ATOM 705 O O . LEU A 1 91 ? -11.922 -4.059 15.197 1.00 91.88 91 LEU A O 1
ATOM 709 N N . THR A 1 92 ? -11.4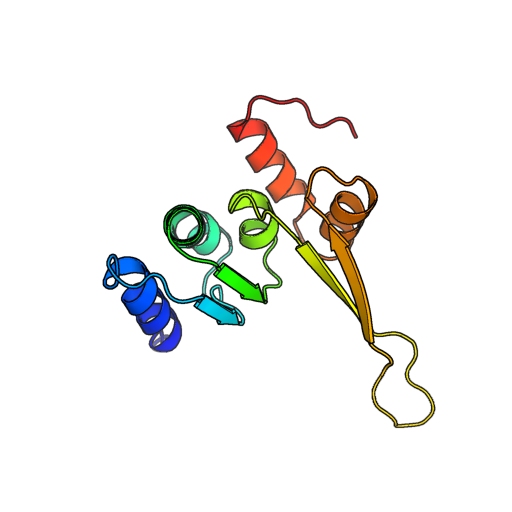65 -2.303 13.871 1.00 93.88 92 THR A N 1
ATOM 710 C CA . THR A 1 92 ? -12.252 -2.720 12.710 1.00 93.88 92 THR A CA 1
ATOM 711 C C . THR A 1 92 ? -11.383 -2.696 11.469 1.00 93.88 92 THR A C 1
ATOM 713 O O . THR A 1 92 ? -10.430 -1.926 11.399 1.00 93.88 92 THR A O 1
ATOM 716 N N . TYR A 1 93 ? -11.712 -3.545 10.496 1.00 95.12 93 TYR A N 1
ATOM 717 C CA . TYR A 1 93 ? -10.912 -3.697 9.289 1.00 95.12 93 TYR A CA 1
ATOM 718 C C . TYR A 1 93 ? -11.784 -3.613 8.045 1.00 95.12 93 TYR A C 1
ATOM 720 O O . TYR A 1 93 ? -12.848 -4.232 7.985 1.00 95.12 93 TYR A O 1
ATOM 728 N N . GLN A 1 94 ? -11.298 -2.889 7.044 1.00 95.19 94 GLN A N 1
ATOM 729 C CA . GLN A 1 94 ? -11.866 -2.865 5.704 1.00 95.19 94 GLN A CA 1
ATOM 730 C C . GLN A 1 94 ? -10.796 -3.311 4.711 1.00 95.19 94 GLN A C 1
ATOM 732 O O . GLN A 1 94 ? -9.666 -2.837 4.773 1.00 95.19 94 GLN A O 1
ATOM 737 N N . ALA A 1 95 ? -11.147 -4.216 3.797 1.00 95.94 95 ALA A N 1
ATOM 738 C CA . ALA A 1 95 ? -10.207 -4.740 2.816 1.00 95.94 95 ALA A CA 1
ATOM 739 C C . ALA A 1 95 ? -10.723 -4.603 1.381 1.00 95.94 95 ALA A C 1
ATOM 741 O O . ALA A 1 95 ? -11.916 -4.773 1.125 1.00 95.94 95 ALA A O 1
ATOM 742 N N . GLY A 1 96 ? -9.817 -4.334 0.444 1.00 95.19 96 GLY A N 1
ATOM 743 C CA . GLY A 1 96 ? -10.102 -4.314 -0.992 1.00 95.19 96 GLY A CA 1
ATOM 744 C C . GLY A 1 96 ? -8.930 -3.780 -1.816 1.00 95.19 96 GLY A C 1
ATOM 745 O O . GLY A 1 96 ? -7.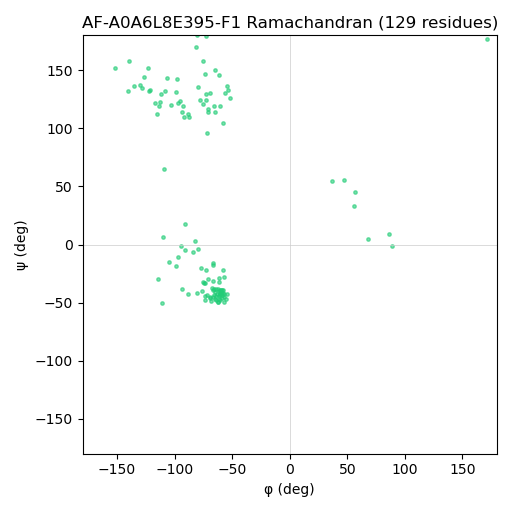906 -3.395 -1.260 1.00 95.19 96 GLY A O 1
ATOM 746 N N . GLY A 1 97 ? -9.070 -3.780 -3.141 1.00 92.75 97 GLY A N 1
ATOM 747 C CA . GLY A 1 97 ? -8.065 -3.233 -4.056 1.00 92.75 97 GLY A CA 1
ATOM 748 C C . GLY A 1 97 ? -8.150 -1.709 -4.210 1.00 92.75 97 GLY A C 1
ATOM 749 O O . GLY A 1 97 ? -9.118 -1.074 -3.785 1.00 92.75 97 GLY A O 1
ATOM 750 N N . LEU A 1 98 ? -7.142 -1.113 -4.858 1.00 87.88 98 LEU A N 1
ATOM 751 C CA . LEU A 1 98 ? -7.109 0.324 -5.201 1.00 87.88 98 LEU A CA 1
ATOM 752 C C . LEU A 1 98 ? -8.177 0.742 -6.232 1.00 87.88 98 LEU A C 1
ATOM 754 O O . LEU A 1 98 ? -8.482 1.929 -6.388 1.00 87.88 98 LEU A O 1
ATOM 758 N N . ASP A 1 99 ? -8.736 -0.223 -6.958 1.00 86.94 99 ASP A N 1
ATOM 759 C CA . ASP A 1 99 ? -9.854 -0.046 -7.882 1.00 86.94 99 ASP A CA 1
ATOM 760 C C . ASP A 1 99 ? -11.176 0.223 -7.142 1.00 86.94 99 ASP A C 1
ATOM 762 O O . ASP A 1 99 ? -12.019 0.985 -7.631 1.00 86.94 99 ASP A O 1
ATOM 766 N N . ASN A 1 100 ? -11.327 -0.300 -5.922 1.00 91.94 100 ASN A N 1
ATOM 767 C CA . ASN A 1 100 ? -12.462 -0.008 -5.058 1.00 91.94 100 ASN A CA 1
ATOM 768 C C . ASN A 1 100 ? -12.455 1.470 -4.632 1.00 91.94 100 ASN A C 1
ATOM 770 O O . ASN A 1 100 ? -11.549 1.942 -3.947 1.00 91.94 100 ASN A O 1
ATOM 774 N N . VAL A 1 101 ? -13.511 2.201 -5.003 1.00 89.44 101 VAL A N 1
ATOM 775 C CA . VAL A 1 101 ? -13.652 3.641 -4.722 1.00 89.44 101 VAL A CA 1
ATOM 776 C C . VAL A 1 101 ? -13.596 3.948 -3.222 1.00 89.44 101 VAL A C 1
ATOM 778 O O . VAL A 1 101 ? -12.985 4.939 -2.829 1.00 89.44 101 VAL A O 1
ATOM 781 N N . GLY A 1 102 ? -14.196 3.098 -2.384 1.00 92.00 102 GLY A N 1
ATOM 782 C CA . GLY A 1 102 ? -14.198 3.265 -0.931 1.00 92.00 102 GLY A CA 1
ATOM 783 C C . GLY A 1 102 ? -12.804 3.102 -0.327 1.00 92.00 102 GLY A C 1
ATOM 784 O O . GLY A 1 102 ? -12.385 3.946 0.459 1.00 92.00 102 GLY A O 1
ATOM 785 N N . ILE A 1 103 ? -12.063 2.075 -0.754 1.00 93.00 103 ILE A N 1
ATOM 786 C CA . ILE A 1 103 ? -10.668 1.862 -0.332 1.00 93.00 103 ILE A CA 1
ATOM 787 C C . ILE A 1 103 ? -9.785 3.006 -0.816 1.00 93.00 103 ILE A C 1
ATOM 789 O O . ILE A 1 103 ? -9.049 3.582 -0.025 1.00 93.00 103 ILE A O 1
ATOM 793 N N . ARG A 1 104 ? -9.889 3.381 -2.095 1.00 89.75 104 ARG A N 1
ATOM 794 C CA . ARG A 1 104 ? -9.112 4.482 -2.672 1.00 89.75 104 ARG A CA 1
ATOM 795 C C . ARG A 1 104 ? -9.313 5.782 -1.901 1.00 89.75 104 ARG A C 1
ATOM 797 O O . ARG A 1 104 ? -8.337 6.452 -1.581 1.00 89.75 104 ARG A O 1
ATOM 804 N N . LYS A 1 105 ? -10.567 6.120 -1.593 1.00 89.69 105 LYS A N 1
ATOM 805 C CA . LYS A 1 105 ? -10.892 7.310 -0.809 1.00 89.69 105 LYS A CA 1
ATOM 806 C C . LYS A 1 105 ? -10.288 7.228 0.594 1.00 89.69 105 LYS A C 1
ATOM 808 O O . LYS A 1 105 ? -9.582 8.144 0.991 1.00 89.69 105 LYS A O 1
ATOM 813 N N . ALA A 1 106 ? -10.490 6.115 1.297 1.00 90.88 106 ALA A N 1
ATOM 814 C CA . ALA A 1 106 ? -9.943 5.930 2.638 1.00 90.88 106 ALA A CA 1
ATOM 815 C C . ALA A 1 106 ? -8.403 6.008 2.659 1.00 90.88 106 ALA A C 1
ATOM 817 O O . ALA A 1 106 ? -7.834 6.630 3.546 1.00 90.88 106 ALA A O 1
ATOM 818 N N . VAL A 1 107 ? -7.719 5.457 1.653 1.00 90.06 107 VAL A N 1
ATOM 819 C CA . VAL A 1 107 ? -6.259 5.571 1.502 1.00 90.06 107 VAL A CA 1
ATOM 820 C C . VAL A 1 107 ? -5.822 7.030 1.338 1.00 90.06 107 VAL A C 1
ATOM 822 O O . VAL A 1 107 ? -4.856 7.437 1.978 1.00 90.06 107 VAL A O 1
ATOM 825 N N . CYS A 1 108 ? -6.520 7.823 0.516 1.00 86.88 108 CYS A N 1
ATOM 826 C CA . CYS A 1 108 ? -6.237 9.256 0.369 1.00 86.88 108 CYS A CA 1
ATOM 827 C C . CYS A 1 108 ? -6.477 10.043 1.663 1.00 86.88 108 CYS A C 1
ATOM 829 O O . CYS A 1 108 ? -5.721 10.967 1.948 1.00 86.88 108 CYS A O 1
ATOM 831 N N . ASP A 1 109 ? -7.519 9.686 2.416 1.00 87.06 109 ASP A N 1
ATOM 832 C CA . ASP A 1 109 ? -7.900 10.375 3.651 1.00 87.06 109 ASP A CA 1
ATOM 833 C C . ASP A 1 109 ? -6.939 10.041 4.813 1.00 87.06 109 ASP A C 1
ATOM 835 O O . ASP A 1 109 ? -6.683 10.889 5.665 1.00 87.06 109 ASP A O 1
ATOM 839 N N . ILE A 1 110 ? -6.399 8.815 4.851 1.00 85.94 110 ILE A N 1
ATOM 840 C CA . ILE A 1 110 ? -5.531 8.322 5.936 1.00 85.94 110 ILE A CA 1
ATOM 841 C C . ILE A 1 110 ? -4.054 8.647 5.689 1.00 85.94 110 ILE A C 1
ATOM 843 O O . ILE A 1 110 ? -3.342 9.013 6.623 1.00 85.94 110 ILE A O 1
ATOM 847 N N . LEU A 1 111 ? -3.565 8.471 4.457 1.00 84.94 111 LEU A N 1
ATOM 848 C CA . LEU A 1 111 ? -2.140 8.600 4.155 1.00 84.94 111 LEU A CA 1
ATOM 849 C C . LEU A 1 111 ? -1.813 10.021 3.696 1.00 84.94 111 LEU A C 1
ATOM 851 O O . LEU A 1 111 ? -2.208 10.457 2.611 1.00 84.94 111 LEU A O 1
ATOM 855 N N . GLU A 1 112 ? -1.024 10.731 4.496 1.00 75.88 112 GLU A N 1
ATOM 856 C CA . GLU A 1 112 ? -0.566 12.078 4.170 1.00 75.88 112 GLU A CA 1
ATOM 857 C C . GLU A 1 112 ? 0.259 12.070 2.870 1.00 75.88 112 GLU A C 1
ATOM 859 O O . GLU A 1 112 ? 1.282 11.398 2.755 1.00 75.88 112 GLU A O 1
ATOM 864 N N . GLY A 1 113 ? -0.202 12.801 1.850 1.00 74.19 113 GLY A N 1
ATOM 865 C CA . GLY A 1 113 ? 0.412 12.790 0.517 1.00 74.19 113 GLY A CA 1
ATOM 866 C C . GLY A 1 113 ? -0.077 11.674 -0.418 1.00 74.19 113 GLY A C 1
ATOM 867 O O . GLY A 1 113 ? 0.471 11.534 -1.516 1.00 74.19 113 GLY A O 1
ATOM 868 N N . GLY A 1 114 ? -1.124 10.929 -0.041 1.00 74.31 114 GLY A N 1
ATOM 869 C CA . GLY A 1 114 ? -1.770 9.914 -0.880 1.00 74.31 114 GLY A CA 1
ATOM 870 C C . GLY A 1 114 ? -2.216 10.448 -2.243 1.00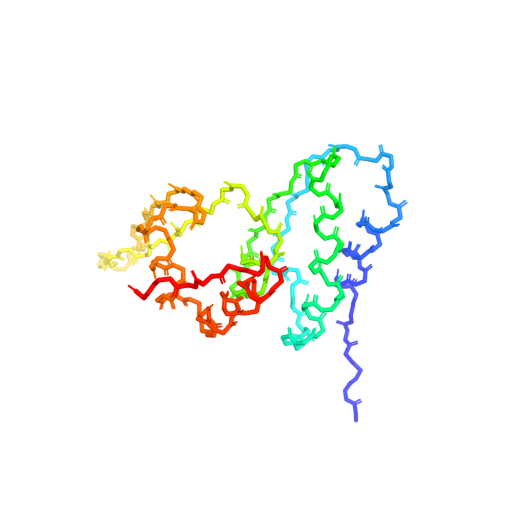 74.31 114 GLY A C 1
ATOM 871 O O . GLY A 1 114 ? -1.940 9.826 -3.266 1.00 74.31 114 GLY A O 1
ATOM 872 N N . GLU A 1 115 ? -2.802 11.648 -2.296 1.00 77.31 115 GLU A N 1
ATOM 873 C CA . GLU A 1 115 ? -3.235 12.260 -3.561 1.00 77.31 115 GLU A CA 1
ATOM 874 C C . GLU A 1 115 ? -2.063 12.479 -4.535 1.00 77.31 115 GLU A C 1
ATOM 876 O O . GLU A 1 115 ? -2.167 12.167 -5.723 1.00 77.31 115 GLU A O 1
ATOM 881 N N . ARG A 1 116 ? -0.908 12.937 -4.031 1.00 77.56 116 ARG A N 1
ATOM 882 C CA . ARG A 1 116 ? 0.311 13.095 -4.839 1.00 77.56 116 ARG A CA 1
ATOM 883 C C . ARG A 1 116 ? 0.810 11.745 -5.354 1.00 77.56 116 ARG A C 1
ATOM 885 O O . ARG A 1 116 ? 1.140 11.631 -6.530 1.00 77.56 116 ARG A O 1
ATOM 892 N N . ALA A 1 117 ? 0.828 10.719 -4.506 1.00 78.06 117 ALA A N 1
ATOM 893 C CA . ALA A 1 117 ? 1.227 9.374 -4.915 1.00 78.06 117 ALA A CA 1
ATOM 894 C C . ALA A 1 117 ? 0.287 8.794 -5.991 1.00 78.06 117 ALA A C 1
ATOM 896 O O . ALA A 1 117 ? 0.757 8.195 -6.959 1.00 78.06 117 ALA A O 1
ATOM 897 N N . PHE A 1 118 ? -1.025 9.047 -5.904 1.00 79.81 118 PHE A N 1
ATOM 898 C CA . PHE A 1 118 ? -1.969 8.695 -6.971 1.00 79.81 118 PHE A CA 1
ATOM 899 C C . PHE A 1 118 ? -1.685 9.437 -8.276 1.00 79.81 118 PHE A C 1
ATOM 901 O O . PHE A 1 118 ? -1.741 8.824 -9.343 1.00 79.81 118 PHE A O 1
ATOM 908 N N . GLN A 1 119 ? -1.369 10.733 -8.219 1.00 78.88 119 GLN A N 1
ATOM 909 C CA . GLN A 1 119 ? -1.022 11.512 -9.411 1.00 78.88 119 GLN A CA 1
ATOM 910 C C . GLN A 1 119 ? 0.216 10.947 -10.118 1.00 78.88 119 GLN A C 1
ATOM 912 O O . GLN A 1 119 ? 0.203 10.817 -11.343 1.00 78.88 119 GLN A O 1
ATOM 917 N N . GLU A 1 120 ? 1.251 10.556 -9.373 1.00 75.44 120 GLU A N 1
ATOM 918 C CA . GLU A 1 120 ? 2.442 9.919 -9.951 1.00 75.44 120 GLU A CA 1
ATOM 919 C C . GLU A 1 120 ? 2.119 8.547 -10.563 1.00 75.44 120 GLU A C 1
ATOM 921 O O . GLU A 1 120 ? 2.500 8.269 -11.705 1.00 75.44 120 GLU A O 1
ATOM 926 N N . ARG A 1 121 ? 1.314 7.720 -9.880 1.00 75.75 121 ARG A N 1
ATOM 927 C CA . ARG A 1 121 ? 0.805 6.454 -10.435 1.00 75.75 121 ARG A CA 1
ATOM 928 C C . ARG A 1 121 ? 0.041 6.671 -11.744 1.00 75.75 121 ARG A C 1
ATOM 930 O O . ARG A 1 121 ? 0.252 5.950 -12.719 1.00 75.75 121 ARG A O 1
ATOM 937 N N . ALA A 1 122 ? -0.833 7.671 -11.795 1.00 78.38 122 ALA A N 1
ATOM 938 C CA . ALA A 1 122 ? -1.625 7.988 -12.979 1.00 78.38 122 ALA A CA 1
ATOM 939 C C . ALA A 1 122 ? -0.764 8.480 -14.149 1.00 78.38 122 ALA A C 1
ATOM 941 O O . ALA A 1 122 ? -0.981 8.060 -15.289 1.00 78.38 122 ALA A O 1
ATOM 942 N N . ARG A 1 123 ? 0.262 9.298 -13.872 1.00 77.00 123 ARG A N 1
ATOM 943 C CA . ARG A 1 123 ? 1.275 9.686 -14.865 1.00 77.00 123 ARG A CA 1
ATOM 944 C C . ARG A 1 123 ? 2.000 8.465 -15.428 1.00 77.00 123 ARG A C 1
ATOM 946 O O . ARG A 1 123 ? 2.112 8.357 -16.648 1.00 77.00 123 ARG A O 1
ATOM 953 N N . ARG A 1 124 ? 2.424 7.527 -14.569 1.00 75.31 124 ARG A N 1
ATOM 954 C CA . ARG A 1 124 ? 3.082 6.268 -14.972 1.00 75.31 124 ARG A CA 1
ATOM 955 C C . ARG A 1 124 ? 2.194 5.431 -15.894 1.00 75.31 124 ARG A C 1
ATOM 957 O O . ARG A 1 124 ? 2.668 4.923 -16.906 1.00 75.31 124 ARG A O 1
ATOM 964 N N . LEU A 1 125 ? 0.905 5.327 -15.572 1.00 71.12 125 LEU A N 1
ATOM 965 C CA . LEU A 1 125 ? -0.070 4.541 -16.337 1.00 71.12 125 LEU A CA 1
ATOM 966 C C . LEU A 1 125 ? -0.660 5.288 -17.547 1.00 71.12 125 LEU A C 1
ATOM 968 O O . LEU A 1 125 ? -1.377 4.682 -18.338 1.00 71.12 125 LEU A O 1
ATOM 972 N N . ARG A 1 126 ? -0.358 6.584 -17.722 1.00 75.38 126 ARG A N 1
ATOM 973 C CA . ARG A 1 126 ? -0.945 7.471 -18.749 1.00 75.38 126 ARG A CA 1
ATOM 974 C C . ARG A 1 126 ? -2.480 7.535 -18.702 1.00 75.38 126 ARG A C 1
ATOM 976 O O . ARG A 1 126 ? -3.129 7.711 -19.731 1.00 75.38 126 ARG A O 1
ATOM 983 N N . VAL A 1 127 ? -3.060 7.422 -17.510 1.00 67.88 127 VAL A N 1
ATOM 984 C CA . VAL A 1 127 ? -4.515 7.472 -17.289 1.00 67.88 127 VAL A CA 1
ATOM 985 C C . VAL A 1 127 ? -4.886 8.809 -16.640 1.00 67.88 127 VAL A C 1
ATOM 987 O O . VAL A 1 127 ? -4.140 9.331 -15.813 1.00 67.88 127 VAL A O 1
ATOM 990 N N . ARG A 1 128 ? -6.035 9.391 -17.008 1.00 53.03 128 ARG A N 1
ATOM 991 C CA . ARG A 1 128 ? -6.600 10.553 -16.300 1.00 53.03 128 ARG A CA 1
ATOM 992 C C . ARG A 1 128 ? -7.272 10.079 -15.011 1.00 53.03 128 ARG A C 1
ATOM 994 O O . ARG A 1 128 ? -8.158 9.237 -15.071 1.00 53.03 128 ARG A O 1
ATOM 1001 N N . LEU A 1 129 ? -6.877 10.638 -13.868 1.00 52.47 129 LEU A N 1
ATOM 1002 C CA . LEU A 1 129 ? -7.632 10.475 -12.625 1.00 52.47 129 LEU A CA 1
ATOM 1003 C C . LEU A 1 129 ? -8.930 11.275 -12.747 1.00 52.47 129 LEU A C 1
ATOM 1005 O O . LEU A 1 129 ? -8.891 12.503 -12.854 1.00 52.47 129 LEU A O 1
ATOM 1009 N N . GLU A 1 130 ? -10.064 10.583 -12.768 1.00 51.50 130 GLU A N 1
ATOM 1010 C CA . GLU A 1 130 ? -11.350 11.224 -12.507 1.00 51.50 130 GLU A CA 1
ATOM 1011 C C . GLU A 1 130 ? -11.430 11.531 -11.008 1.00 51.50 130 GLU A C 1
ATOM 1013 O O . GLU A 1 130 ? -11.085 10.686 -10.177 1.00 51.50 130 GLU A O 1
ATOM 1018 N N . ARG A 1 131 ? -11.773 12.788 -10.707 1.00 43.53 131 ARG A N 1
ATOM 1019 C CA . ARG A 1 131 ? -11.857 13.347 -9.353 1.00 43.53 131 ARG A CA 1
ATOM 1020 C C . ARG A 1 131 ? -12.988 12.716 -8.554 1.00 43.53 131 ARG A C 1
ATOM 1022 O O . ARG A 1 131 ? -14.080 12.553 -9.139 1.00 43.53 131 ARG A O 1
#

Foldseek 3Di:
DDDPPCPVLVVVCCCQVVPPVDQEEAEEEANCPPHDLVCCLPPVLVSLLVNVVRHHYHYHHLHLSNQQRNQDQKDKDWDFADDPDPHGGDIDIDMGGCVPPVVVVVNPVRRDCNVVSVVVVCVVVVHDDDD

Secondary structure (DSSP, 8-state):
------HHHHHHHHHHHS-TT--SPEEEE-TTTT--HHHIIIIIHHHHHHHTTTS-EEEE---HHHHHHTT-S-EEEEEE----TTSPPPEEEEEE-TTSHHHHHHHHHHSTTHHHHHHHHHHHHT-----

Nearest PDB structures (foldseek):
  8rog-assembly1_A  TM=7.629E-01  e=1.547E-02  Homo sapiens
  6wg3-assembly1_A  TM=8.304E-01  e=5.833E-02  Homo sapiens
  8roc-assembly1_A  TM=7.626E-01  e=3.666E-02  Homo sapiens
  3nva-assembly1_A  TM=3.349E-01  e=4.652E+00  Saccharolobus solfataricus
  5u03-assembly1_A-1  TM=2.224E-01  e=1.963E+00  Homo sapiens

Mean predicted aligned error: 8.74 Å

Sequence (131 aa):
PPTRDNSFVNHCYRTLALDDDDDRPLVIDQPEENLDPQSVFDELVPIFTAAKTRRQVVMVTHNPNLVINTDADQIVIAEAGPQPGGGLPRLTYQAGGLDNVGIRKAVCDILEGGERAFQERARRLRVRLER

Solvent-accessible surface area (backbone atoms only — not comparable to full-atom values): 7895 Å² total; per-residue (Å²): 132,85,80,78,85,53,63,66,50,52,47,52,49,45,59,64,74,70,41,82,88,62,55,64,73,43,77,45,70,48,80,53,67,98,53,55,76,65,56,37,49,72,53,50,24,58,51,51,42,56,47,53,76,70,19,55,70,46,76,47,74,80,52,27,49,56,62,57,64,35,67,49,77,63,44,77,47,79,42,77,43,81,58,61,91,88,54,77,48,49,74,45,76,52,73,43,31,70,84,39,66,69,48,39,50,50,47,43,74,71,20,83,61,20,62,59,37,49,52,53,47,27,61,74,70,73,47,83,82,81,130